Protein AF-0000000083660894 (afdb_homodimer)

Organism: NCBI:txid97028

Radius of gyration: 14.45 Å; Cα contacts (8 Å, |Δi|>4): 133; chains: 2; bounding box: 18×39×42 Å

Sequence (106 aa):
ELNDTMLETASSQFHNAVAQICALNAGMELNIEGLDEEKEVRNGQVVSPQDEDELNDTMLETASSQFHNAVAQICALNAGMELNIEGLDEEKEVRNGQVVSPQDED

Foldseek 3Di:
DVVVVVVVVLVVVLVVVVVVVCVVPPPDDDDPPPDDSQWDDDPNDTGHDPPPD/DVVVVVVVVLVVVLVVVVVVVCVVVPPDDDDPPPDDSQWDDDPNDTGHDPPPD

Structure (mmCIF, N/CA/C/O backbone):
data_AF-0000000083660894-model_v1
#
loop_
_entity.id
_entity.type
_entity.pdbx_description
1 polymer 'Uncharacterized protein'
#
loop_
_atom_site.group_PDB
_atom_site.id
_atom_site.type_symbol
_atom_site.label_atom_id
_atom_site.label_alt_id
_atom_site.label_comp_id
_atom_site.label_asym_id
_atom_site.label_entity_id
_atom_site.label_seq_id
_atom_site.pdbx_PDB_ins_code
_atom_site.Cartn_x
_atom_site.Cartn_y
_atom_site.Cartn_z
_atom_site.occupancy
_atom_site.B_iso_or_equiv
_atom_site.auth_seq_id
_atom_site.auth_comp_id
_atom_site.auth_asym_id
_atom_site.auth_atom_id
_atom_site.pdbx_PDB_model_num
ATOM 1 N N . GLU A 1 1 ? 5.949 22.312 9.68 1 62.34 1 GLU A N 1
ATOM 2 C CA . GLU A 1 1 ? 6.086 21.281 10.703 1 62.34 1 GLU A CA 1
ATOM 3 C C . GLU A 1 1 ? 4.973 20.25 10.602 1 62.34 1 GLU A C 1
ATOM 5 O O . GLU A 1 1 ? 5.242 19.047 10.539 1 62.34 1 GLU A O 1
ATOM 10 N N . LEU A 1 2 ? 3.65 20.641 10.547 1 66.38 2 LEU A N 1
ATOM 11 C CA . LEU A 1 2 ? 2.496 19.75 10.477 1 66.38 2 LEU A CA 1
ATOM 12 C C . LEU A 1 2 ? 2.479 18.984 9.156 1 66.38 2 LEU A C 1
ATOM 14 O O . LEU A 1 2 ? 2.254 17.766 9.141 1 66.38 2 LEU A O 1
ATOM 18 N N . ASN A 1 3 ? 3 19.75 8.094 1 74.88 3 ASN A N 1
ATOM 19 C CA . ASN A 1 3 ? 2.973 19.141 6.773 1 74.88 3 ASN A CA 1
ATOM 20 C C . ASN A 1 3 ? 4 18.016 6.66 1 74.88 3 ASN A C 1
ATOM 22 O O . ASN A 1 3 ? 3.729 16.984 6.051 1 74.88 3 ASN A O 1
ATOM 26 N N . ASP A 1 4 ? 5.109 18.188 7.398 1 80.88 4 ASP A N 1
ATOM 27 C CA . ASP A 1 4 ? 6.164 17.188 7.336 1 80.88 4 ASP A CA 1
ATOM 28 C C . ASP A 1 4 ? 5.742 15.891 8.039 1 80.88 4 ASP A C 1
ATOM 30 O O . ASP A 1 4 ? 6.02 14.797 7.551 1 80.88 4 ASP A O 1
ATOM 34 N N . THR A 1 5 ? 5.125 16.078 9.156 1 84.5 5 THR A N 1
ATOM 35 C CA . THR A 1 5 ? 4.648 14.914 9.914 1 84.5 5 THR A CA 1
ATOM 36 C C . THR A 1 5 ? 3.59 14.156 9.125 1 84.5 5 THR A C 1
ATOM 38 O O . THR A 1 5 ? 3.57 12.922 9.125 1 84.5 5 THR A O 1
ATOM 41 N N . MET A 1 6 ? 2.771 14.93 8.484 1 87.69 6 MET A N 1
ATOM 42 C CA . MET A 1 6 ? 1.724 14.312 7.672 1 87.69 6 MET A CA 1
ATOM 43 C C . MET A 1 6 ? 2.324 13.516 6.52 1 87.69 6 MET A C 1
ATOM 45 O O . MET A 1 6 ? 1.891 12.398 6.242 1 87.69 6 MET A O 1
ATOM 49 N N . LEU A 1 7 ? 3.295 14.086 5.938 1 87.81 7 LEU A N 1
ATOM 50 C CA . LEU A 1 7 ? 3.943 13.438 4.805 1 87.81 7 LEU A CA 1
ATOM 51 C C . LEU A 1 7 ? 4.664 12.164 5.254 1 87.81 7 LEU A C 1
ATOM 53 O O . LEU A 1 7 ? 4.617 11.148 4.562 1 87.81 7 LEU A O 1
ATOM 57 N N . GLU A 1 8 ? 5.324 12.234 6.297 1 91 8 GLU A N 1
ATOM 58 C CA . GLU A 1 8 ? 6.043 11.086 6.828 1 91 8 GLU A CA 1
ATOM 59 C C . GLU A 1 8 ? 5.09 9.945 7.18 1 91 8 GLU A C 1
ATOM 61 O O . GLU A 1 8 ? 5.359 8.781 6.867 1 91 8 GLU A O 1
ATOM 66 N N . THR A 1 9 ? 4.027 10.328 7.797 1 91.5 9 THR A N 1
ATOM 67 C CA . THR A 1 9 ? 3.018 9.336 8.156 1 91.5 9 THR A CA 1
ATOM 68 C C . THR A 1 9 ? 2.416 8.703 6.906 1 91.5 9 THR A C 1
ATOM 70 O O . THR A 1 9 ? 2.246 7.484 6.844 1 91.5 9 THR A O 1
ATOM 73 N N . ALA A 1 10 ? 2.127 9.508 5.977 1 91.06 10 ALA A N 1
ATOM 74 C CA . ALA A 1 10 ? 1.573 9.031 4.711 1 91.06 10 ALA A CA 1
ATOM 75 C C . ALA A 1 10 ? 2.531 8.062 4.023 1 91.06 10 ALA A C 1
ATOM 77 O O . ALA A 1 10 ? 2.127 6.98 3.592 1 91.06 10 ALA A O 1
ATOM 78 N N . SER A 1 11 ? 3.736 8.438 3.979 1 94.75 11 SER A N 1
ATOM 79 C CA . SER A 1 11 ? 4.758 7.598 3.363 1 94.75 11 SER A CA 1
ATOM 80 C C . SER A 1 11 ? 4.91 6.277 4.117 1 94.75 11 SER A C 1
ATOM 82 O O . SER A 1 11 ? 5.027 5.215 3.5 1 94.75 11 SER A O 1
ATOM 84 N N . SER A 1 12 ? 4.879 6.332 5.383 1 94.69 12 SER A N 1
ATOM 85 C CA . SER A 1 12 ? 5.008 5.137 6.207 1 94.69 12 SER A CA 1
ATOM 86 C C . SER A 1 12 ? 3.861 4.164 5.957 1 94.69 12 SER A C 1
ATOM 88 O O . SER A 1 12 ? 4.07 2.947 5.922 1 94.69 12 SER A O 1
ATOM 90 N N . GLN A 1 13 ? 2.686 4.762 5.77 1 95.31 13 GLN A N 1
ATOM 91 C CA . GLN A 1 13 ? 1.525 3.908 5.535 1 95.31 13 GLN A CA 1
ATOM 92 C C . GLN A 1 13 ? 1.599 3.246 4.16 1 95.31 13 GLN A C 1
ATOM 94 O O . GLN A 1 13 ? 1.202 2.09 4 1 95.31 13 GLN A O 1
ATOM 99 N N . PHE A 1 14 ? 2.137 3.922 3.154 1 96.94 14 PHE A N 1
ATOM 100 C CA . PHE A 1 14 ? 2.373 3.33 1.842 1 96.94 14 PHE A CA 1
ATOM 101 C C . PHE A 1 14 ? 3.301 2.125 1.949 1 96.94 14 PHE A C 1
ATOM 103 O O . PHE A 1 14 ? 2.98 1.042 1.457 1 96.94 14 PHE A O 1
ATOM 110 N N . HIS A 1 15 ? 4.355 2.295 2.631 1 96.62 15 HIS A N 1
ATOM 111 C CA . HIS A 1 15 ? 5.348 1.235 2.758 1 96.62 15 HIS A CA 1
ATOM 112 C C . HIS A 1 15 ? 4.824 0.084 3.609 1 96.62 15 HIS A C 1
ATOM 114 O O . HIS A 1 15 ? 5.184 -1.074 3.385 1 96.62 15 HIS A O 1
ATOM 120 N N . ASN A 1 16 ? 4.02 0.402 4.625 1 96.69 16 ASN A N 1
ATOM 121 C CA . ASN A 1 16 ? 3.379 -0.623 5.445 1 96.69 16 ASN A CA 1
ATOM 122 C C . ASN A 1 16 ? 2.477 -1.527 4.613 1 96.69 16 ASN A C 1
ATOM 124 O O . ASN A 1 16 ? 2.494 -2.748 4.773 1 96.69 16 ASN A O 1
ATOM 128 N N . ALA A 1 17 ? 1.681 -0.936 3.693 1 96.81 17 ALA A N 1
ATOM 129 C CA . ALA A 1 17 ? 0.802 -1.703 2.814 1 96.81 17 ALA A CA 1
ATOM 130 C 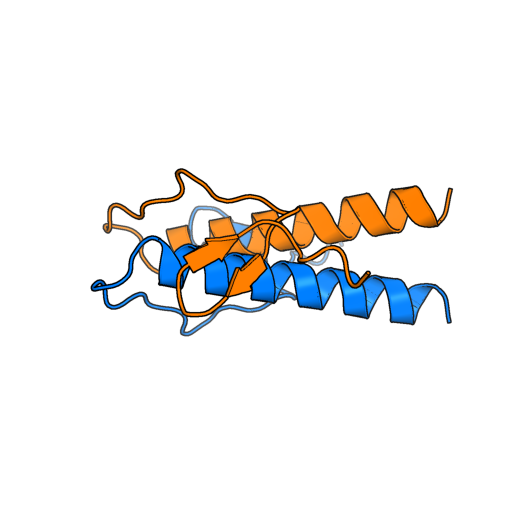C . ALA A 1 17 ? 1.604 -2.658 1.934 1 96.81 17 ALA A C 1
ATO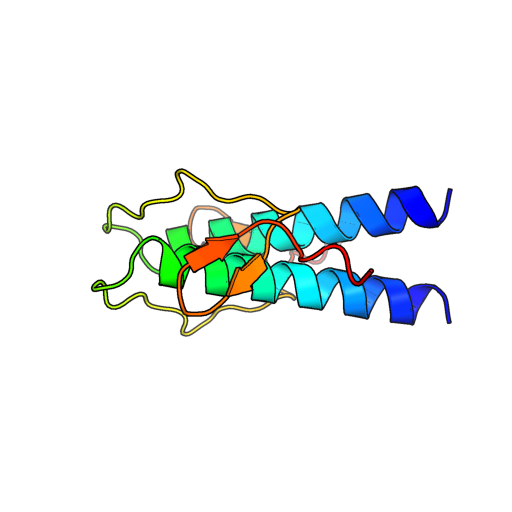M 132 O O . ALA A 1 17 ? 1.246 -3.83 1.792 1 96.81 17 ALA A O 1
ATOM 133 N N . VAL A 1 18 ? 2.727 -2.152 1.434 1 96.88 18 VAL A N 1
ATOM 134 C CA . VAL A 1 18 ? 3.59 -2.957 0.577 1 96.88 18 VAL A CA 1
ATOM 135 C C . VAL A 1 18 ? 4.137 -4.145 1.363 1 96.88 18 VAL A C 1
ATOM 137 O O . VAL A 1 18 ? 4.102 -5.281 0.886 1 96.88 18 VAL A O 1
ATOM 140 N N . ALA A 1 19 ? 4.609 -3.928 2.523 1 96.44 19 ALA A N 1
ATOM 141 C CA . ALA A 1 19 ? 5.176 -4.969 3.375 1 96.44 19 ALA A CA 1
ATOM 142 C C . ALA A 1 19 ? 4.133 -6.031 3.711 1 96.44 19 ALA A C 1
ATOM 144 O O . ALA A 1 19 ? 4.43 -7.23 3.688 1 96.44 19 ALA A O 1
ATOM 145 N N . GLN A 1 20 ? 2.939 -5.523 4.039 1 96.75 20 GLN A N 1
ATOM 146 C CA . GLN A 1 20 ? 1.882 -6.461 4.41 1 96.75 20 GLN A CA 1
ATOM 147 C C . GLN A 1 20 ? 1.513 -7.363 3.234 1 96.75 20 GLN A C 1
ATOM 149 O O . GLN A 1 20 ? 1.365 -8.578 3.398 1 96.75 20 GLN A O 1
ATOM 154 N N . ILE A 1 21 ? 1.392 -6.805 1.99 1 96.75 21 ILE A N 1
ATOM 155 C CA . ILE A 1 21 ? 1.025 -7.594 0.818 1 96.75 21 ILE A CA 1
ATOM 156 C C . ILE A 1 21 ? 2.111 -8.625 0.532 1 96.75 21 ILE A C 1
ATOM 158 O O . ILE A 1 21 ? 1.812 -9.781 0.219 1 96.75 21 ILE A O 1
ATOM 162 N N . CYS A 1 22 ? 3.357 -8.219 0.714 1 95.75 22 CYS A N 1
ATOM 163 C CA . CYS A 1 22 ? 4.473 -9.141 0.5 1 95.75 22 CYS A CA 1
ATOM 164 C C . CYS A 1 22 ? 4.434 -10.281 1.504 1 95.75 22 CYS A C 1
ATOM 166 O O . CYS A 1 22 ? 4.676 -11.438 1.146 1 95.75 22 CYS A O 1
ATOM 168 N N . ALA A 1 23 ? 4.086 -9.977 2.725 1 96.12 23 ALA A N 1
ATOM 169 C CA . ALA A 1 23 ? 4.023 -10.992 3.777 1 96.12 23 ALA A CA 1
ATOM 170 C C . ALA A 1 23 ? 2.893 -11.977 3.521 1 96.12 23 ALA A C 1
ATOM 172 O O . ALA A 1 23 ? 3.059 -13.188 3.725 1 96.12 23 ALA A O 1
ATOM 173 N N . LEU A 1 24 ? 1.72 -11.406 3.117 1 95.38 24 LEU A N 1
ATOM 174 C CA . LEU A 1 24 ? 0.529 -12.219 2.889 1 95.38 24 LEU A CA 1
ATOM 175 C C . LEU A 1 24 ? 0.696 -13.094 1.648 1 95.38 24 LEU A C 1
ATOM 177 O O . LEU A 1 24 ? -0.003 -14.094 1.491 1 95.38 24 LEU A O 1
ATOM 181 N N . ASN A 1 25 ? 1.485 -12.727 0.768 1 96.19 25 ASN A N 1
ATOM 182 C CA . ASN A 1 25 ? 1.751 -13.469 -0.46 1 96.19 25 ASN A CA 1
ATOM 183 C C . ASN A 1 25 ? 3.188 -13.977 -0.507 1 96.19 25 ASN A C 1
ATOM 185 O O . ASN A 1 25 ? 3.836 -13.922 -1.555 1 96.19 25 ASN A O 1
ATOM 189 N N . ALA A 1 26 ? 3.488 -14.383 0.766 1 89.31 26 ALA A N 1
ATOM 190 C CA . ALA A 1 26 ? 4.855 -14.883 0.891 1 89.31 26 ALA A CA 1
ATOM 191 C C . ALA A 1 26 ? 5.086 -16.078 -0.031 1 89.31 26 ALA A C 1
ATOM 193 O O . ALA A 1 26 ? 4.27 -17 -0.081 1 89.31 26 ALA A O 1
ATOM 194 N N . GLY A 1 27 ? 5.879 -16.078 -0.998 1 89.56 27 GLY A N 1
ATOM 195 C CA . GLY A 1 27 ? 6.141 -17.156 -1.944 1 89.56 27 GLY A CA 1
ATOM 196 C C . GLY A 1 27 ? 5.906 -16.75 -3.387 1 89.56 27 GLY A C 1
ATOM 197 O O . GLY A 1 27 ? 6.27 -17.484 -4.312 1 89.56 27 GLY A O 1
ATOM 198 N N . MET A 1 28 ? 5.176 -15.695 -3.465 1 91.94 28 MET A N 1
ATOM 199 C CA . MET A 1 28 ? 4.965 -15.164 -4.809 1 91.94 28 MET A CA 1
ATOM 200 C C . MET A 1 28 ? 5.98 -14.07 -5.125 1 91.94 28 MET A C 1
ATOM 202 O O . MET A 1 28 ? 6.465 -13.391 -4.223 1 91.94 28 MET A O 1
ATOM 206 N N . GLU A 1 29 ? 6.457 -14.023 -6.332 1 92 29 GLU A N 1
ATOM 207 C CA . GLU A 1 29 ? 7.312 -12.93 -6.785 1 92 29 GLU A CA 1
ATOM 208 C C . GLU A 1 29 ? 6.484 -11.734 -7.246 1 92 29 GLU A C 1
ATOM 2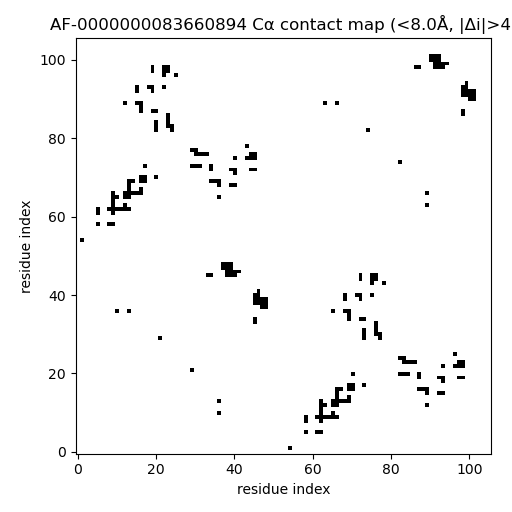10 O O . GLU A 1 29 ? 6.047 -11.688 -8.398 1 92 29 GLU A O 1
ATOM 215 N N . LEU A 1 30 ? 6.227 -10.875 -6.336 1 94.38 30 LEU A N 1
ATOM 216 C CA . LEU A 1 30 ? 5.434 -9.688 -6.656 1 94.38 30 LEU A CA 1
ATOM 217 C C . LEU A 1 30 ? 6.277 -8.648 -7.387 1 94.38 30 LEU A C 1
ATOM 219 O O . LEU A 1 30 ? 7.457 -8.477 -7.07 1 94.38 30 LEU A O 1
ATOM 223 N N . ASN A 1 31 ? 5.691 -8.062 -8.375 1 94.81 31 ASN A N 1
ATOM 224 C CA . ASN A 1 31 ? 6.316 -6.926 -9.031 1 94.81 31 ASN A CA 1
ATOM 225 C C . ASN A 1 31 ? 6.094 -5.633 -8.258 1 94.81 31 ASN A C 1
ATOM 227 O O . ASN A 1 31 ? 4.965 -5.145 -8.164 1 94.81 31 ASN A O 1
ATOM 231 N N . ILE A 1 32 ? 7.137 -5.152 -7.641 1 92.62 32 ILE A N 1
ATOM 232 C CA . ILE A 1 32 ? 7.031 -3.914 -6.875 1 92.62 32 ILE A CA 1
ATOM 233 C C . ILE A 1 32 ? 7.82 -2.807 -7.574 1 92.62 32 ILE A C 1
ATOM 235 O O . ILE A 1 32 ? 8.008 -1.725 -7.012 1 92.62 32 ILE A O 1
ATOM 239 N N . GLU A 1 33 ? 8.289 -3.256 -8.789 1 90.5 33 GLU A N 1
ATOM 240 C CA . GLU A 1 33 ? 9.008 -2.266 -9.594 1 90.5 33 GLU A CA 1
ATOM 241 C C . GLU A 1 33 ? 8.047 -1.227 -10.172 1 90.5 33 GLU A C 1
ATOM 243 O O . GLU A 1 33 ? 7.062 -1.577 -10.812 1 90.5 33 GLU A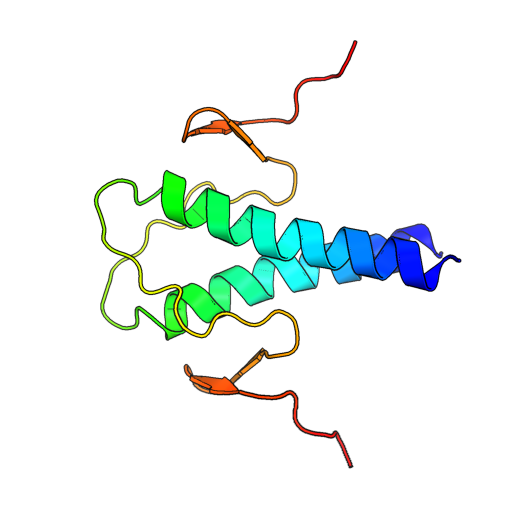 O 1
ATOM 248 N N . GLY A 1 34 ? 8.086 -0.03 -9.742 1 90.19 34 GLY A N 1
ATOM 249 C CA . GLY A 1 34 ? 7.219 1.016 -10.266 1 90.19 34 GLY A CA 1
ATOM 250 C C . GLY A 1 34 ? 6.363 1.671 -9.195 1 90.19 34 GLY A C 1
ATOM 251 O O . GLY A 1 34 ? 5.695 2.674 -9.461 1 90.19 34 GLY A O 1
ATOM 252 N N . LEU A 1 35 ? 6.363 0.969 -8.062 1 94.94 35 LEU A N 1
ATOM 253 C CA . LEU A 1 35 ? 5.625 1.579 -6.961 1 94.94 35 LEU A CA 1
ATOM 254 C C . LEU A 1 35 ? 6.148 2.98 -6.664 1 94.94 35 LEU A C 1
ATOM 256 O O . LEU A 1 35 ? 7.359 3.211 -6.684 1 94.94 35 LEU A O 1
ATOM 260 N N . ASP A 1 36 ? 5.141 3.898 -6.555 1 95.25 36 ASP A N 1
ATOM 261 C CA . ASP A 1 36 ? 5.484 5.293 -6.309 1 95.25 36 ASP A CA 1
ATOM 262 C C . ASP A 1 36 ? 4.391 5.992 -5.504 1 95.25 36 ASP A C 1
ATOM 264 O O . ASP A 1 36 ? 3.244 6.082 -5.949 1 95.25 36 ASP A O 1
ATOM 268 N N . GLU A 1 37 ? 4.777 6.469 -4.324 1 94.25 37 GLU A N 1
ATOM 269 C CA . GLU A 1 37 ? 3.809 7.109 -3.438 1 94.25 37 GLU A CA 1
ATOM 270 C C . GLU A 1 37 ? 3.195 8.344 -4.094 1 94.25 37 GLU A C 1
ATOM 272 O O . GLU A 1 37 ? 2.119 8.797 -3.693 1 94.25 37 GLU A O 1
ATOM 277 N N . GLU A 1 38 ? 3.877 8.961 -5.027 1 92.19 38 GLU A N 1
ATOM 278 C CA . GLU A 1 38 ? 3.408 10.188 -5.668 1 92.19 38 GLU A CA 1
ATOM 279 C C . GLU A 1 38 ? 2.535 9.875 -6.883 1 92.19 38 GLU A C 1
ATOM 281 O O . GLU A 1 38 ? 2.061 10.789 -7.562 1 92.19 38 GLU A O 1
ATOM 286 N N . LYS A 1 39 ? 2.354 8.594 -7.141 1 94.44 39 LYS A N 1
ATOM 287 C CA . LYS A 1 39 ? 1.528 8.18 -8.273 1 94.44 39 LYS A CA 1
ATOM 288 C C . LYS A 1 39 ? 0.219 7.551 -7.797 1 94.44 39 LYS A C 1
ATOM 290 O O . LYS A 1 39 ? 0.018 7.359 -6.598 1 94.44 39 LYS A O 1
ATOM 295 N N . GLU A 1 40 ? -0.658 7.383 -8.781 1 94.81 40 GLU A N 1
ATOM 296 C CA . GLU A 1 40 ? -1.954 6.77 -8.508 1 94.81 40 GLU A CA 1
ATOM 297 C C . GLU A 1 40 ? -2.311 5.734 -9.57 1 94.81 40 GLU A C 1
ATOM 299 O O . GLU A 1 40 ? -1.619 5.613 -10.578 1 94.81 40 GLU A O 1
ATOM 304 N N . VAL A 1 41 ? -3.305 4.918 -9.164 1 95.44 41 VAL A N 1
ATOM 305 C CA . VAL A 1 41 ? -3.756 3.924 -10.133 1 95.44 41 VAL A CA 1
ATOM 306 C C . VAL A 1 41 ? -4.961 4.461 -10.898 1 95.44 41 VAL A C 1
ATOM 308 O O . VAL A 1 41 ? -5.945 4.898 -10.297 1 95.44 41 VAL A O 1
ATOM 311 N N . ARG A 1 42 ? -4.793 4.488 -12.266 1 91.88 42 ARG A N 1
ATOM 312 C CA . ARG A 1 42 ? -5.891 4.844 -13.156 1 91.88 42 ARG A CA 1
ATOM 313 C C . ARG A 1 42 ? -6.043 3.814 -14.273 1 91.88 42 ARG A C 1
ATOM 315 O O . ARG A 1 42 ? -5.078 3.512 -14.977 1 91.88 42 ARG A O 1
ATOM 322 N N . ASN A 1 43 ? -7.207 3.213 -14.383 1 91.56 43 ASN A N 1
ATOM 323 C CA . ASN A 1 43 ? -7.504 2.201 -15.391 1 91.56 43 ASN A CA 1
ATOM 324 C C . ASN A 1 43 ? -6.543 1.021 -15.305 1 91.56 43 ASN A C 1
ATOM 326 O O . ASN A 1 43 ? -6.07 0.523 -16.328 1 91.56 43 ASN A O 1
ATOM 330 N N . GLY A 1 44 ? -6.109 0.765 -14.109 1 90 44 GLY A N 1
ATOM 331 C CA . GLY A 1 44 ? -5.273 -0.404 -13.883 1 90 44 GLY A CA 1
ATOM 332 C C . GLY A 1 44 ? -3.803 -0.144 -14.141 1 90 44 GLY A C 1
ATOM 333 O O . GLY A 1 44 ? -3.012 -1.082 -14.266 1 90 44 GLY A O 1
ATOM 334 N N . GLN A 1 45 ? -3.525 1.078 -14.352 1 92.5 45 GLN A N 1
ATOM 335 C CA . GLN A 1 45 ? -2.131 1.45 -14.57 1 92.5 45 GLN A CA 1
ATOM 336 C C . GLN A 1 45 ? -1.67 2.482 -13.547 1 92.5 45 GLN A C 1
ATOM 338 O O . GLN A 1 45 ? -2.455 3.332 -13.117 1 92.5 45 GLN A O 1
ATOM 343 N N . VAL A 1 46 ? -0.365 2.311 -13.133 1 94.69 46 VAL A N 1
ATOM 344 C CA . VAL A 1 46 ? 0.226 3.299 -12.234 1 94.69 46 VAL A CA 1
ATOM 345 C C . VAL A 1 46 ? 0.632 4.539 -13.023 1 94.69 46 VAL A C 1
ATOM 347 O O . VAL A 1 46 ? 1.486 4.465 -13.914 1 94.69 46 VAL A O 1
ATOM 350 N N . VAL A 1 47 ? -0.018 5.691 -12.672 1 93.25 47 VAL A N 1
ATOM 351 C CA . VAL A 1 47 ? 0.235 6.914 -13.422 1 93.25 47 VAL A CA 1
ATOM 352 C C . VAL A 1 47 ? 0.444 8.078 -12.461 1 93.25 47 VAL A C 1
ATOM 354 O O . VAL A 1 47 ? 0.081 7.996 -11.289 1 93.25 47 VAL A O 1
ATOM 357 N N . SER A 1 48 ? 1.144 9.211 -13.008 1 92 48 SER A N 1
ATOM 358 C CA . SER A 1 48 ? 1.243 10.445 -12.25 1 92 48 SER A CA 1
ATOM 359 C C . SER A 1 48 ? -0.112 11.133 -12.133 1 92 48 SER A C 1
ATOM 361 O O . SER A 1 48 ? -0.906 11.117 -13.078 1 92 48 SER A O 1
ATOM 363 N N . PRO A 1 49 ? -0.293 11.609 -10.852 1 85.25 49 PRO A N 1
ATOM 364 C CA . PRO A 1 49 ? -1.581 12.281 -10.68 1 85.25 49 PRO A CA 1
ATOM 365 C C . PRO A 1 49 ? -1.815 13.383 -11.711 1 85.25 49 PRO A C 1
ATOM 367 O O . PRO A 1 49 ? -0.86 13.992 -12.203 1 85.25 49 PRO A O 1
ATOM 370 N N . GLN A 1 50 ? -2.998 13.312 -12.438 1 74.25 50 GLN A N 1
ATOM 371 C CA . GLN A 1 50 ? -3.309 14.344 -13.414 1 74.25 50 GLN A CA 1
ATOM 372 C C . GLN A 1 50 ? -3.309 15.727 -12.766 1 74.25 50 GLN A C 1
ATOM 374 O O . GLN A 1 50 ? -3.711 15.883 -11.609 1 74.25 50 GLN A O 1
ATOM 379 N N . ASP A 1 51 ? -2.326 16.578 -13.203 1 58.75 51 ASP A N 1
ATOM 380 C CA . ASP A 1 51 ? -2.477 17.984 -12.805 1 58.75 51 ASP A CA 1
ATOM 381 C C . ASP A 1 51 ? -3.934 18.422 -12.914 1 58.75 51 ASP A C 1
ATOM 383 O O . ASP A 1 51 ? -4.578 18.219 -13.938 1 58.75 51 ASP A O 1
ATOM 387 N N . GLU A 1 52 ? -4.852 18.188 -11.93 1 48.09 52 GLU A N 1
ATOM 388 C CA . GLU A 1 52 ? -6.062 18.953 -12.219 1 48.09 52 GLU A CA 1
ATOM 389 C C . GLU A 1 52 ? -5.727 20.344 -12.758 1 48.09 52 GLU A C 1
ATOM 391 O O . GLU A 1 52 ? -5.051 21.125 -12.094 1 48.09 52 GLU A O 1
ATOM 396 N N . ASP A 1 53 ? -5.406 20.609 -13.992 1 35.56 53 ASP A N 1
ATOM 397 C CA . ASP A 1 53 ? -5.516 21.984 -14.445 1 35.56 53 ASP A CA 1
ATOM 398 C C . ASP A 1 53 ? -6.676 22.703 -13.758 1 35.56 53 ASP A C 1
ATOM 400 O O . ASP A 1 53 ? -7.734 22.109 -13.539 1 35.56 53 ASP A O 1
ATOM 404 N N . GLU B 1 1 ? -8.758 18.438 14.258 1 63.62 1 GLU B N 1
ATOM 405 C CA . GLU B 1 1 ? -8.82 18.828 12.852 1 63.62 1 GLU B CA 1
ATOM 406 C C . GLU B 1 1 ? -7.578 18.359 12.094 1 63.62 1 GLU B C 1
ATOM 408 O O . GLU B 1 1 ? -7.688 17.672 11.078 1 63.62 1 GLU B O 1
ATOM 413 N N . LEU B 1 2 ? -6.336 18.656 12.531 1 67.44 2 LEU B N 1
ATOM 414 C CA . LEU B 1 2 ? -5.082 18.297 11.883 1 67.44 2 LEU B CA 1
ATOM 415 C C . LEU B 1 2 ? -4.867 16.797 11.906 1 67.44 2 LEU B C 1
ATOM 417 O O . LEU B 1 2 ? -4.484 16.203 10.891 1 67.44 2 LEU B O 1
ATOM 421 N N . ASN B 1 3 ? -5.375 16.188 13.086 1 74.81 3 ASN B N 1
ATOM 422 C CA . ASN B 1 3 ? -5.172 14.758 13.227 1 74.81 3 ASN B CA 1
ATOM 423 C C . ASN B 1 3 ? -6.039 13.961 12.258 1 74.81 3 ASN B C 1
ATOM 425 O O . ASN B 1 3 ? -5.598 12.961 11.703 1 74.81 3 ASN B O 1
ATOM 429 N N . ASP B 1 4 ? -7.223 14.555 11.938 1 81 4 ASP B N 1
ATOM 430 C CA . ASP B 1 4 ? -8.133 13.867 11.031 1 81 4 ASP B CA 1
ATOM 431 C C . ASP B 1 4 ? -7.602 13.867 9.602 1 81 4 ASP B C 1
ATOM 433 O O . ASP B 1 4 ? -7.699 12.867 8.891 1 81 4 ASP B O 1
ATOM 437 N N . THR B 1 5 ? -7.086 15 9.266 1 84.81 5 THR B N 1
ATOM 438 C CA . THR B 1 5 ? -6.523 15.125 7.922 1 84.81 5 THR B CA 1
ATOM 439 C C . THR B 1 5 ? -5.32 14.195 7.754 1 84.81 5 THR B C 1
ATOM 441 O O . THR B 1 5 ? -5.145 13.586 6.699 1 84.81 5 THR B O 1
ATOM 444 N N . MET B 1 6 ? -4.57 14.141 8.781 1 87.81 6 MET B N 1
ATOM 445 C CA . MET B 1 6 ? -3.398 13.266 8.75 1 87.81 6 MET B CA 1
ATOM 446 C C . MET B 1 6 ? -3.811 11.805 8.617 1 87.81 6 MET B C 1
ATOM 448 O O . MET B 1 6 ? -3.225 11.062 7.828 1 87.81 6 MET B O 1
ATOM 452 N N . LEU B 1 7 ? -4.793 11.461 9.328 1 87.69 7 LEU B N 1
ATOM 453 C CA . LEU B 1 7 ? -5.27 10.086 9.305 1 87.69 7 LEU B CA 1
ATOM 454 C C . LEU B 1 7 ? -5.859 9.734 7.938 1 87.69 7 LEU B C 1
ATOM 456 O O . LEU B 1 7 ? -5.637 8.641 7.426 1 87.69 7 LEU B O 1
ATOM 460 N N . GLU B 1 8 ? -6.602 10.602 7.402 1 91.12 8 GLU B N 1
ATOM 461 C CA . GLU B 1 8 ? -7.211 10.383 6.098 1 91.12 8 GLU B CA 1
ATOM 462 C C . GLU B 1 8 ? -6.148 10.227 5.012 1 91.12 8 GLU B C 1
ATOM 464 O O . GLU B 1 8 ? -6.25 9.344 4.156 1 91.12 8 GLU B O 1
ATOM 469 N N . THR B 1 9 ? -5.191 11.094 5.102 1 91.38 9 THR B N 1
ATOM 470 C CA . THR B 1 9 ? -4.094 11.031 4.141 1 91.38 9 THR B CA 1
ATOM 471 C C . THR B 1 9 ? -3.33 9.719 4.285 1 91.38 9 THR B C 1
ATOM 473 O O . THR B 1 9 ? -3.006 9.07 3.285 1 91.38 9 THR B O 1
ATOM 476 N N . ALA B 1 10 ? -3.062 9.344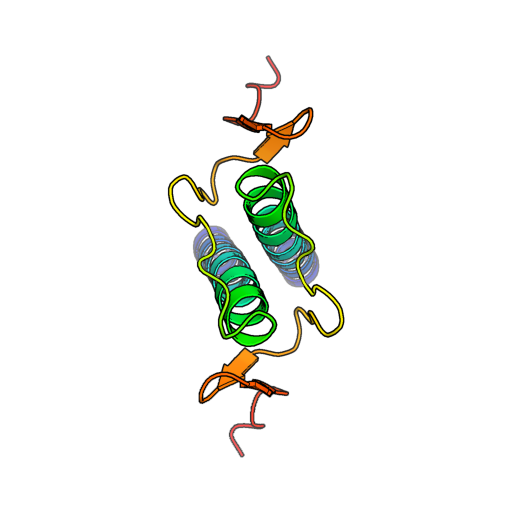 5.461 1 91.19 10 ALA B N 1
ATOM 477 C CA . ALA B 1 10 ? -2.365 8.086 5.742 1 91.19 10 ALA B CA 1
ATOM 478 C C . ALA B 1 10 ? -3.145 6.895 5.203 1 91.19 10 ALA B C 1
ATOM 480 O O . ALA B 1 10 ? -2.578 6.027 4.535 1 91.19 10 ALA B O 1
ATOM 481 N N . SER B 1 11 ? -4.379 6.895 5.453 1 94.81 11 SER B N 1
ATOM 482 C CA . SER B 1 11 ? -5.238 5.816 4.977 1 94.81 11 SER B CA 1
ATOM 483 C C . SER B 1 11 ? -5.277 5.773 3.451 1 94.81 11 SER B C 1
ATOM 485 O O . SER B 1 11 ? -5.211 4.699 2.854 1 94.81 11 SER B O 1
ATOM 487 N N . SER B 1 12 ? -5.344 6.898 2.857 1 94.81 12 SER B N 1
ATOM 488 C CA . SER B 1 12 ? -5.379 6.984 1.401 1 94.81 12 SER B CA 1
ATOM 489 C C . SER B 1 12 ? -4.102 6.422 0.783 1 94.81 12 SER B C 1
ATOM 491 O O . SER B 1 12 ? -4.148 5.75 -0.249 1 94.81 12 SER B O 1
ATOM 493 N N . GLN B 1 13 ? -3.008 6.719 1.477 1 95.19 13 GLN B N 1
ATOM 494 C CA . GLN B 1 13 ? -1.731 6.238 0.956 1 95.19 13 GLN B CA 1
ATOM 495 C C . GLN B 1 13 ? -1.618 4.723 1.092 1 95.19 13 GLN B C 1
ATOM 497 O O . GLN B 1 13 ? -1.069 4.055 0.213 1 95.19 13 GLN B O 1
ATOM 502 N N . PHE B 1 14 ? -2.178 4.102 2.137 1 96.75 14 PHE B N 1
ATOM 503 C CA . PHE B 1 14 ? -2.24 2.652 2.289 1 96.75 14 PHE B CA 1
ATOM 504 C C . PHE B 1 14 ? -3.014 2.018 1.14 1 96.75 14 PHE B C 1
ATOM 506 O O . PHE B 1 14 ? -2.525 1.091 0.492 1 96.75 14 PHE B O 1
ATOM 513 N N . HIS B 1 15 ? -4.105 2.592 0.869 1 96.5 15 HIS B N 1
ATOM 514 C CA . HIS B 1 15 ? -4.965 2.039 -0.172 1 96.5 15 HIS B CA 1
ATOM 515 C C . HIS B 1 15 ? -4.359 2.25 -1.556 1 96.5 15 HIS B C 1
ATOM 517 O O . HIS B 1 15 ? -4.555 1.429 -2.455 1 96.5 15 HIS B O 1
ATOM 523 N N . ASN B 1 16 ? -3.678 3.381 -1.718 1 96.88 16 ASN B N 1
ATOM 524 C CA . ASN B 1 16 ? -2.969 3.641 -2.967 1 96.88 16 ASN B CA 1
ATOM 525 C C . ASN B 1 16 ? -1.908 2.578 -3.24 1 96.88 16 ASN B C 1
ATOM 527 O O . ASN B 1 16 ? -1.788 2.088 -4.363 1 96.88 16 ASN B O 1
ATOM 531 N N . ALA B 1 17 ? -1.141 2.199 -2.229 1 96.81 17 ALA B N 1
ATOM 532 C CA . ALA B 1 17 ? -0.112 1.171 -2.359 1 96.81 17 ALA B CA 1
ATOM 533 C C . ALA B 1 17 ? -0.721 -0.164 -2.779 1 96.81 17 ALA B C 1
ATOM 535 O O . ALA B 1 17 ? -0.207 -0.832 -3.68 1 96.81 17 ALA B O 1
ATOM 536 N N . VAL B 1 18 ? -1.865 -0.487 -2.178 1 96.94 18 VAL B N 1
ATOM 537 C CA . VAL B 1 18 ? -2.555 -1.734 -2.486 1 96.94 18 VAL B CA 1
ATOM 538 C C . VAL B 1 18 ? -2.994 -1.733 -3.949 1 96.94 18 VAL B C 1
ATOM 540 O O . VAL B 1 18 ? -2.775 -2.709 -4.672 1 96.94 18 VAL B O 1
ATOM 543 N N . ALA B 1 19 ? -3.561 -0.674 -4.391 1 96.56 19 ALA B N 1
ATOM 544 C CA . ALA B 1 19 ? -4.047 -0.551 -5.762 1 96.56 19 ALA B CA 1
ATOM 545 C C . ALA B 1 19 ? -2.904 -0.671 -6.762 1 96.56 19 ALA B C 1
ATOM 547 O O . ALA B 1 19 ? -3.039 -1.334 -7.793 1 96.56 19 ALA B O 1
ATOM 548 N N . GLN B 1 20 ? -1.812 0.012 -6.398 1 96.81 20 GLN B N 1
ATOM 549 C CA . GLN B 1 20 ? -0.672 -0.017 -7.309 1 96.81 20 GLN B CA 1
ATOM 550 C C . GLN B 1 20 ? -0.108 -1.43 -7.441 1 96.81 20 GLN B C 1
ATOM 552 O O . GLN B 1 20 ? 0.18 -1.889 -8.547 1 96.81 20 GLN B O 1
ATOM 557 N N . ILE B 1 21 ? 0.05 -2.18 -6.324 1 96.75 21 ILE B N 1
ATOM 558 C CA . ILE B 1 21 ? 0.597 -3.533 -6.359 1 96.75 21 ILE B CA 1
ATOM 559 C C . ILE B 1 21 ? -0.323 -4.441 -7.176 1 96.75 21 ILE B C 1
ATOM 561 O O . ILE B 1 21 ? 0.145 -5.25 -7.977 1 96.75 21 ILE B O 1
ATOM 565 N N . CYS B 1 22 ? -1.643 -4.25 -7.016 1 95.62 22 CYS B N 1
ATOM 566 C CA . CYS B 1 22 ? -2.607 -5.043 -7.766 1 95.62 22 CYS B CA 1
ATOM 567 C C . CYS B 1 22 ? -2.5 -4.766 -9.258 1 95.62 22 CYS B C 1
ATOM 569 O O . CYS B 1 22 ? -2.568 -5.688 -10.078 1 95.62 22 CYS B O 1
ATOM 571 N N . ALA B 1 23 ? -2.271 -3.512 -9.609 1 96.12 23 ALA B N 1
ATOM 572 C CA . ALA B 1 23 ? -2.158 -3.121 -11.008 1 96.12 23 ALA B CA 1
ATOM 573 C C . ALA B 1 23 ? -0.895 -3.699 -11.641 1 96.12 23 ALA B C 1
ATOM 575 O O . ALA B 1 23 ? -0.92 -4.164 -12.781 1 96.12 23 ALA B O 1
ATOM 576 N N . LEU B 1 24 ? 0.227 -3.613 -10.844 1 95.5 24 LEU B N 1
ATOM 577 C CA . LEU B 1 24 ? 1.524 -4.07 -11.328 1 95.5 24 LEU B CA 1
ATOM 578 C C . LEU B 1 24 ? 1.557 -5.59 -11.438 1 95.5 24 LEU B C 1
ATOM 580 O O . LEU B 1 24 ? 2.383 -6.148 -12.164 1 95.5 24 LEU B O 1
ATOM 584 N N . ASN B 1 25 ? 0.782 -6.25 -10.742 1 96.12 25 ASN B N 1
ATOM 585 C CA . ASN B 1 25 ? 0.701 -7.707 -10.75 1 96.12 25 ASN B CA 1
ATOM 586 C C . ASN B 1 25 ? -0.651 -8.188 -11.266 1 96.12 25 ASN B C 1
ATOM 588 O O . ASN B 1 25 ? -1.221 -9.141 -10.734 1 96.12 25 ASN B O 1
ATOM 592 N N . ALA B 1 26 ? -1.02 -7.332 -12.273 1 89.31 26 ALA B N 1
ATOM 593 C CA . ALA B 1 26 ? -2.314 -7.66 -12.867 1 89.31 26 ALA B CA 1
ATOM 594 C C . ALA B 1 26 ? -2.314 -9.078 -13.43 1 89.31 26 ALA B C 1
ATOM 596 O O . ALA B 1 26 ? -1.387 -9.469 -14.141 1 89.31 26 ALA B O 1
ATOM 597 N N . GLY B 1 27 ? -3.059 -9.984 -13.031 1 89.31 27 GLY B N 1
ATOM 598 C CA . GLY B 1 27 ? -3.102 -11.359 -13.484 1 89.31 27 GLY B CA 1
ATOM 599 C C . GLY B 1 27 ? -2.816 -12.359 -12.383 1 89.31 27 GLY B C 1
ATOM 600 O O . GLY B 1 27 ? -3.006 -13.57 -12.562 1 89.31 27 GLY B O 1
ATOM 601 N N . MET B 1 28 ? -2.203 -11.797 -11.391 1 92 28 MET B N 1
ATOM 602 C CA . MET B 1 28 ? -1.964 -12.648 -10.227 1 92 28 MET B CA 1
ATOM 603 C C . MET B 1 28 ? -3.082 -12.5 -9.203 1 92 28 MET B C 1
ATOM 605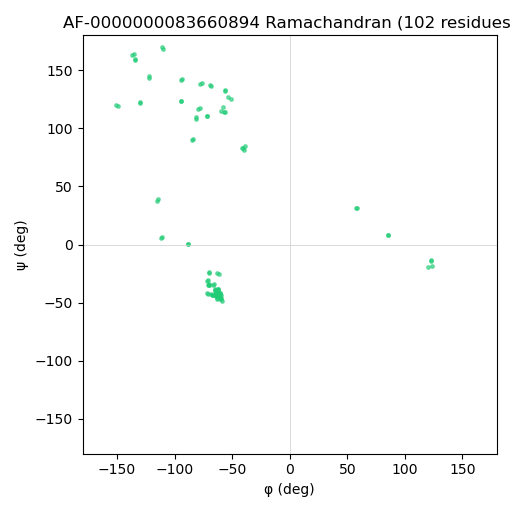 O O . MET B 1 28 ? -3.715 -11.445 -9.117 1 92 28 MET B O 1
ATOM 609 N N . GLU B 1 29 ? -3.461 -13.547 -8.578 1 91.88 29 GLU B N 1
ATOM 610 C CA . GLU B 1 29 ? -4.422 -13.492 -7.48 1 91.88 29 GLU B CA 1
ATOM 611 C C . GLU B 1 29 ? -3.727 -13.188 -6.16 1 91.88 29 GLU B C 1
ATOM 613 O O . GLU B 1 29 ? -3.238 -14.094 -5.48 1 91.88 29 GLU B O 1
ATOM 618 N N . LEU B 1 30 ? -3.609 -11.953 -5.852 1 94.38 30 LEU B N 1
ATOM 619 C CA . LEU B 1 30 ? -2.961 -11.531 -4.613 1 94.38 30 LEU B CA 1
ATOM 620 C C . LEU B 1 30 ? -3.889 -11.742 -3.418 1 94.38 30 LEU B C 1
ATOM 622 O O . LEU B 1 30 ? -5.098 -11.539 -3.523 1 94.38 30 LEU B O 1
ATOM 626 N N . ASN B 1 31 ? -3.32 -12.203 -2.363 1 95.06 31 ASN B N 1
ATOM 627 C CA . ASN B 1 31 ? -4.047 -12.266 -1.1 1 95.06 31 ASN B CA 1
ATOM 628 C C . ASN B 1 31 ? -4.047 -10.922 -0.382 1 95.06 31 ASN B C 1
ATOM 630 O O . ASN B 1 31 ? -3.002 -10.453 0.073 1 95.06 31 ASN B O 1
ATOM 634 N N . ILE B 1 32 ? -5.191 -10.266 -0.333 1 92.69 32 ILE B N 1
ATOM 635 C CA . ILE B 1 32 ? -5.293 -8.977 0.342 1 92.69 32 ILE B CA 1
ATOM 636 C C . ILE B 1 32 ? -6.152 -9.117 1.597 1 92.69 32 ILE B C 1
ATOM 638 O O . ILE B 1 32 ? -6.504 -8.125 2.232 1 92.69 32 ILE B O 1
ATOM 642 N N . GLU B 1 33 ? -6.488 -10.461 1.801 1 90.94 33 GLU B N 1
ATOM 643 C CA . GLU B 1 33 ? -7.25 -10.734 3.014 1 90.94 33 GLU B CA 1
ATOM 644 C C . GLU B 1 33 ? -6.383 -10.586 4.258 1 90.94 33 GLU B C 1
ATOM 646 O O . GLU B 1 33 ? -5.312 -11.188 4.352 1 90.94 33 GLU B O 1
ATOM 651 N N . GLY B 1 34 ? -6.602 -9.609 5.055 1 90.94 34 GLY B N 1
ATOM 652 C CA . GLY B 1 34 ? -5.828 -9.422 6.27 1 90.94 34 GLY B CA 1
ATOM 653 C C . GLY B 1 34 ? -5.141 -8.07 6.336 1 90.94 34 GLY B C 1
ATOM 654 O O . GLY B 1 34 ? -4.582 -7.703 7.371 1 90.94 34 GLY B O 1
ATOM 655 N N . LEU B 1 35 ? -5.148 -7.469 5.148 1 95.06 35 LEU B N 1
ATOM 656 C CA . LEU B 1 35 ? -4.574 -6.129 5.152 1 95.06 35 LEU B CA 1
ATOM 657 C C . LEU B 1 35 ? -5.281 -5.238 6.164 1 95.06 35 LEU B C 1
ATOM 659 O O . LEU B 1 35 ? -6.508 -5.293 6.297 1 95.06 35 LEU B O 1
ATOM 663 N N . ASP B 1 36 ? -4.398 -4.531 6.941 1 95.44 36 ASP B N 1
ATOM 664 C CA . ASP B 1 36 ? -4.918 -3.66 7.988 1 95.44 36 ASP B CA 1
ATOM 665 C C . ASP B 1 36 ? -3.98 -2.482 8.242 1 95.44 36 ASP B C 1
ATOM 667 O O . ASP B 1 36 ? -2.822 -2.676 8.617 1 95.44 36 ASP B O 1
ATOM 671 N N . GLU B 1 37 ? -4.535 -1.297 8.039 1 94.19 37 GLU B N 1
ATOM 672 C CA . GLU B 1 37 ? -3.725 -0.094 8.195 1 94.19 37 GLU B CA 1
ATOM 673 C C . GLU B 1 37 ? -3.229 0.051 9.633 1 94.19 37 GLU B C 1
ATOM 675 O O . GLU B 1 37 ? -2.252 0.759 9.891 1 94.19 37 GLU B O 1
ATOM 680 N N . GLU B 1 38 ? -3.943 -0.548 10.57 1 92.44 38 GLU B N 1
ATOM 681 C CA . GLU B 1 38 ? -3.592 -0.407 11.977 1 92.44 38 GLU B CA 1
ATOM 682 C C . GLU B 1 38 ? -2.588 -1.474 12.406 1 92.44 38 GLU B C 1
ATOM 684 O O . GLU B 1 38 ? -2.182 -1.521 13.57 1 92.44 38 GLU B O 1
ATOM 689 N N . LYS B 1 39 ? -2.203 -2.318 11.477 1 94.44 39 LYS B N 1
ATOM 690 C CA . LYS B 1 39 ? -1.242 -3.379 11.766 1 94.44 39 LYS B CA 1
ATOM 691 C C . LYS B 1 39 ? 0.091 -3.121 11.07 1 94.44 39 LYS B C 1
ATOM 693 O O . LYS B 1 39 ? 0.217 -2.172 10.289 1 94.44 39 LYS B O 1
ATOM 698 N N . GLU B 1 40 ? 1.049 -3.926 11.461 1 94.44 40 GLU B N 1
ATOM 699 C CA . GLU B 1 40 ? 2.385 -3.832 10.883 1 94.44 40 GLU B CA 1
ATOM 700 C C . GLU B 1 40 ? 2.955 -5.215 10.586 1 94.44 40 GLU B C 1
ATOM 702 O O . GLU B 1 40 ? 2.373 -6.23 10.977 1 94.44 40 GLU B O 1
ATOM 707 N N . VAL B 1 41 ? 4.004 -5.16 9.734 1 95.62 41 VAL B N 1
ATOM 708 C CA . VAL B 1 41 ? 4.652 -6.43 9.422 1 95.62 41 VAL B CA 1
ATOM 709 C C . VAL B 1 41 ? 5.844 -6.641 10.352 1 95.62 41 VAL B C 1
ATOM 711 O O . VAL B 1 41 ? 6.715 -5.773 10.469 1 95.62 41 VAL B O 1
ATOM 714 N N . ARG B 1 42 ? 5.781 -7.828 11.078 1 91.5 42 ARG B N 1
ATOM 715 C CA . ARG B 1 42 ? 6.902 -8.258 11.906 1 91.5 42 ARG B CA 1
ATOM 716 C C . ARG B 1 42 ? 7.27 -9.711 11.617 1 91.5 42 ARG B C 1
ATOM 718 O O . ARG B 1 42 ? 6.414 -10.594 11.672 1 91.5 42 ARG B O 1
ATOM 725 N N . ASN B 1 43 ? 8.492 -9.93 11.219 1 91.12 43 ASN B N 1
ATOM 726 C CA . ASN B 1 43 ? 8.992 -11.266 10.906 1 91.12 43 ASN B CA 1
ATOM 727 C C . ASN B 1 43 ? 8.18 -11.93 9.805 1 91.12 43 ASN B C 1
ATOM 729 O O . ASN B 1 43 ? 7.859 -13.117 9.883 1 91.12 43 ASN B O 1
ATOM 733 N N . GLY B 1 44 ? 7.68 -11.117 8.93 1 89.88 44 GLY B N 1
ATOM 734 C CA . GLY B 1 44 ? 6.977 -11.641 7.77 1 89.88 44 GLY B CA 1
ATOM 735 C C . GLY B 1 44 ? 5.512 -11.93 8.039 1 89.88 44 GLY B C 1
ATOM 736 O O . GLY B 1 44 ? 4.852 -12.609 7.25 1 89.88 44 GLY B O 1
ATOM 737 N N . GLN B 1 45 ? 5.105 -11.508 9.172 1 92.69 45 GLN B N 1
ATOM 738 C CA . GLN B 1 45 ? 3.699 -11.688 9.516 1 92.69 45 GLN B CA 1
ATOM 739 C C . GLN B 1 45 ? 3.035 -10.344 9.828 1 92.69 45 GLN B C 1
ATOM 741 O O . GLN B 1 45 ? 3.674 -9.438 10.367 1 92.69 45 GLN B O 1
ATOM 746 N N . VAL B 1 46 ? 1.729 -10.258 9.43 1 94.62 46 VAL B 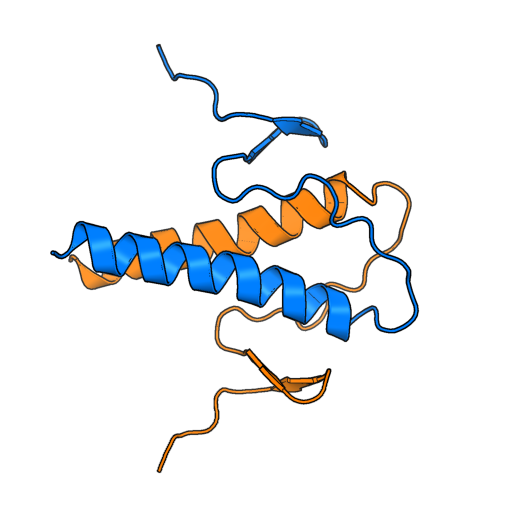N 1
ATOM 747 C CA . VAL B 1 46 ? 0.95 -9.07 9.766 1 94.62 46 VAL B CA 1
ATOM 748 C C . VAL B 1 46 ? 0.459 -9.156 11.203 1 94.62 46 VAL B C 1
ATOM 750 O O . VAL B 1 46 ? -0.3 -10.062 11.555 1 94.62 46 VAL B O 1
ATOM 753 N N . VAL B 1 47 ? 0.95 -8.172 12.031 1 93.38 47 VAL B N 1
ATOM 754 C CA . VAL B 1 47 ? 0.606 -8.219 13.445 1 93.38 47 VAL B CA 1
ATOM 755 C C . VAL B 1 47 ? 0.177 -6.832 13.922 1 93.38 47 VAL B C 1
ATOM 757 O O . VAL B 1 47 ? 0.455 -5.828 13.258 1 93.38 47 VAL B O 1
ATOM 760 N N . SER B 1 48 ? -0.626 -6.832 15.125 1 92.12 48 SER B N 1
ATOM 761 C CA . SER B 1 48 ? -0.934 -5.559 15.766 1 92.12 48 SER B CA 1
ATOM 762 C C . SER B 1 48 ? 0.315 -4.934 16.375 1 92.12 48 SER B C 1
ATOM 764 O O . SER B 1 48 ? 1.173 -5.645 16.906 1 92.12 48 SER B O 1
ATOM 766 N N . PRO B 1 49 ? 0.347 -3.602 16.094 1 84.75 49 PRO B N 1
ATOM 767 C CA . PRO B 1 49 ? 1.521 -2.943 16.672 1 84.75 49 PRO B CA 1
ATOM 768 C C . PRO B 1 49 ? 1.697 -3.242 18.156 1 84.75 49 PRO B C 1
ATOM 770 O O . PRO B 1 49 ? 0.711 -3.455 18.859 1 84.75 49 PRO B O 1
ATOM 773 N N . GLN B 1 50 ? 2.912 -3.75 18.516 1 74.69 50 GLN B N 1
ATOM 774 C CA . GLN B 1 50 ? 3.166 -4.02 19.938 1 74.69 50 GLN B CA 1
ATOM 775 C C . GLN B 1 50 ? 2.986 -2.762 20.781 1 74.69 50 GLN B C 1
ATOM 777 O O . GLN B 1 50 ? 3.307 -1.658 20.328 1 74.69 50 GLN B O 1
ATOM 782 N N . ASP B 1 51 ? 1.959 -2.803 21.641 1 58.69 51 ASP B N 1
ATOM 783 C CA . ASP B 1 51 ? 1.952 -1.74 22.641 1 58.69 51 ASP B CA 1
ATOM 784 C C . ASP B 1 51 ? 3.357 -1.483 23.172 1 58.69 51 ASP B C 1
ATOM 786 O O . ASP B 1 51 ? 4.062 -2.42 23.547 1 58.69 51 ASP B O 1
ATOM 790 N N . GLU B 1 52 ? 4.266 -0.666 22.5 1 48.56 52 GLU B N 1
ATOM 791 C CA . GLU B 1 52 ? 5.391 -0.431 23.406 1 48.56 52 GLU B CA 1
ATOM 792 C C . GLU B 1 52 ? 4.918 -0.251 24.844 1 48.56 52 GLU B C 1
ATOM 794 O O . GLU B 1 52 ? 4.113 0.637 25.125 1 48.56 52 GLU B O 1
ATOM 799 N N . ASP B 1 53 ? 4.676 -1.229 25.688 1 36.19 53 ASP B N 1
ATOM 800 C CA . ASP B 1 53 ? 4.645 -0.926 27.109 1 36.19 53 ASP B CA 1
ATOM 801 C C . ASP B 1 53 ? 5.645 0.177 27.469 1 36.19 53 ASP B C 1
ATOM 803 O O . ASP B 1 53 ? 6.754 0.209 26.922 1 36.19 53 ASP B O 1
#

Solvent-accessible surface area (backbone atoms only — not comparable to full-atom values): 6247 Å² total; per-residue (Å²): 111,70,65,56,54,38,49,51,46,19,51,50,29,23,53,43,35,48,47,35,43,49,34,61,32,64,88,57,88,76,48,67,83,78,74,50,92,80,39,38,66,55,97,62,34,79,37,69,64,73,73,79,122,110,70,65,55,54,36,50,51,47,19,51,50,29,24,53,44,35,49,47,34,43,50,34,61,33,63,88,57,88,76,47,67,83,78,73,50,91,80,38,37,63,55,96,62,35,80,38,69,63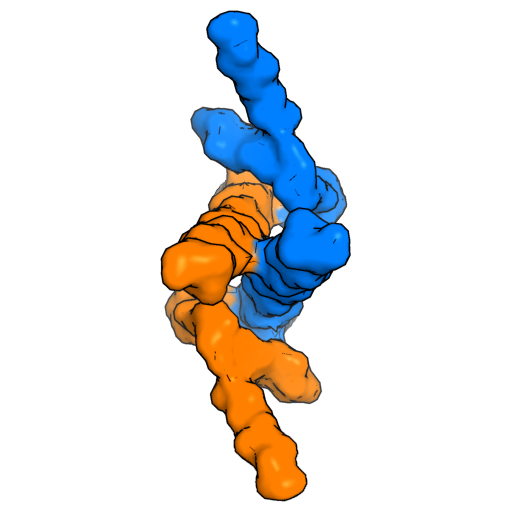,71,73,80,125

Secondary structure (DSSP, 8-state):
-HHHHHHHHHHHHHHHHHHHHHHHTTTS----TT--TT-EEETTEEE------/-HHHHHHHHHHHHHHHHHHHHHHHTTTS----TT--TT-EEETTEEE------

pLDDT: mean 88.62, std 12.48, range [35.56, 96.94]